Protein AF-A0A7V9B0J9-F1 (afdb_monomer)

Solvent-accessible surface area (backbone atoms only — not comparable to full-atom values): 6012 Å² total; per-residue (Å²): 98,37,69,58,23,21,50,52,25,42,49,61,57,68,76,49,90,74,93,65,64,65,69,63,65,32,48,54,47,44,52,50,37,56,59,60,50,57,66,45,78,70,49,92,44,74,71,46,52,50,52,37,41,22,52,51,23,23,33,48,39,51,37,53,55,38,52,55,51,48,39,69,73,72,38,57,83,93,48,34,70,58,48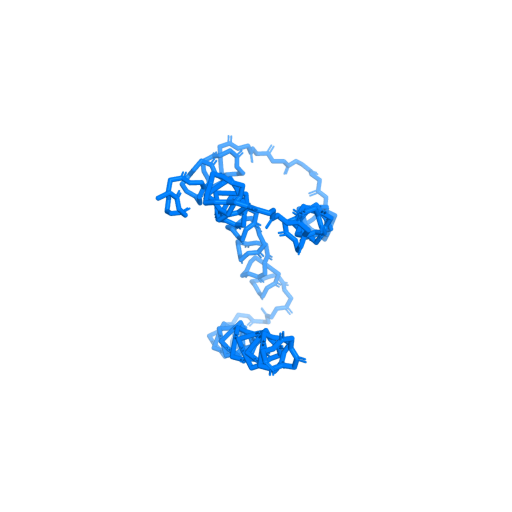,52,53,51,51,53,51,51,51,54,51,52,50,53,50,50,52,50,54,51,48,54,56,55,61,71,77,103

Radius of gyration: 16.03 Å; Cα contacts (8 Å, |Δi|>4): 76; chains: 1; bounding box: 34×32×43 Å

Structure (mmCIF, N/CA/C/O backbone):
data_AF-A0A7V9B0J9-F1
#
_entry.id   AF-A0A7V9B0J9-F1
#
loop_
_atom_site.group_PDB
_atom_site.id
_atom_site.type_symbol
_atom_site.label_atom_id
_atom_site.label_alt_id
_atom_site.label_comp_id
_atom_site.label_asym_id
_atom_site.label_entity_id
_atom_site.label_seq_id
_atom_site.pdbx_PDB_ins_code
_atom_site.Cartn_x
_atom_site.Cartn_y
_atom_site.Cartn_z
_atom_site.occupancy
_atom_site.B_iso_or_equiv
_atom_site.auth_seq_id
_atom_site.auth_comp_id
_atom_site.auth_asym_id
_atom_site.auth_atom_id
_atom_site.pdbx_PDB_model_num
ATOM 1 N N . MET A 1 1 ? 14.598 5.221 -2.387 1.00 59.75 1 MET A N 1
ATOM 2 C CA . MET A 1 1 ? 13.603 5.964 -3.198 1.00 59.75 1 MET A CA 1
ATOM 3 C C . MET A 1 1 ? 12.178 5.625 -2.776 1.00 59.75 1 MET A C 1
ATOM 5 O O . MET A 1 1 ? 11.499 6.531 -2.317 1.00 59.75 1 MET A O 1
ATOM 9 N N . PHE A 1 2 ? 11.769 4.349 -2.801 1.00 60.16 2 PHE A N 1
ATOM 10 C CA . PHE A 1 2 ? 10.452 3.882 -2.323 1.00 60.16 2 P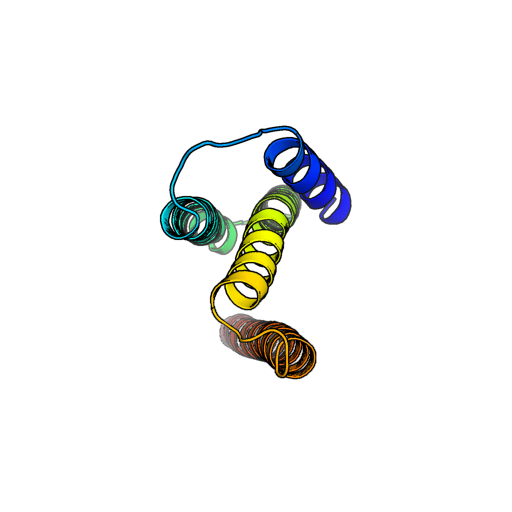HE A CA 1
ATOM 11 C C . PHE A 1 2 ? 10.036 4.458 -0.956 1.00 60.16 2 PHE A C 1
ATOM 13 O O . PHE A 1 2 ? 9.022 5.139 -0.849 1.00 60.16 2 PHE A O 1
ATOM 20 N N . ALA A 1 3 ? 10.880 4.276 0.069 1.00 66.25 3 ALA A N 1
ATOM 21 C CA . ALA A 1 3 ? 10.611 4.765 1.424 1.00 66.25 3 ALA A CA 1
ATOM 22 C C . ALA A 1 3 ? 10.460 6.298 1.510 1.00 66.25 3 ALA A C 1
ATOM 24 O O . ALA A 1 3 ? 9.684 6.796 2.318 1.00 66.25 3 ALA A O 1
ATOM 25 N N . GLY A 1 4 ? 11.163 7.051 0.656 1.00 66.38 4 GLY A N 1
ATOM 26 C CA . GLY A 1 4 ? 11.037 8.510 0.592 1.00 66.38 4 GLY A CA 1
ATOM 27 C C . GLY A 1 4 ? 9.700 8.950 -0.006 1.00 66.38 4 GLY A C 1
ATOM 28 O O . GLY A 1 4 ? 9.054 9.841 0.535 1.00 66.38 4 GLY A O 1
ATOM 29 N N . GLY A 1 5 ? 9.248 8.280 -1.072 1.00 61.78 5 GLY A N 1
ATOM 30 C CA . GLY A 1 5 ? 7.917 8.496 -1.647 1.00 61.78 5 GLY A CA 1
ATOM 31 C C . GLY A 1 5 ? 6.803 8.161 -0.654 1.00 61.78 5 GLY A C 1
ATOM 32 O O . GLY A 1 5 ? 5.905 8.975 -0.447 1.00 61.78 5 GLY A O 1
ATOM 33 N N . ALA A 1 6 ? 6.916 7.017 0.029 1.00 61.22 6 ALA A N 1
ATOM 34 C CA . ALA A 1 6 ? 5.980 6.590 1.070 1.00 61.22 6 ALA A CA 1
ATOM 35 C C . ALA A 1 6 ? 5.892 7.593 2.229 1.00 61.22 6 ALA A C 1
ATOM 37 O O . ALA A 1 6 ? 4.799 7.963 2.649 1.00 61.22 6 ALA A O 1
ATOM 38 N N . LEU A 1 7 ? 7.033 8.114 2.694 1.00 67.38 7 LEU A N 1
ATOM 39 C CA . LEU A 1 7 ? 7.072 9.133 3.743 1.00 67.38 7 LEU A CA 1
ATOM 40 C C . LEU A 1 7 ? 6.341 10.417 3.320 1.00 67.38 7 LEU A C 1
ATOM 42 O O . LEU A 1 7 ? 5.549 10.958 4.090 1.00 67.38 7 LEU A O 1
ATOM 46 N N . ILE A 1 8 ? 6.574 10.891 2.092 1.00 68.62 8 ILE A N 1
ATOM 47 C CA . ILE A 1 8 ? 5.905 12.083 1.549 1.00 68.62 8 ILE A CA 1
ATOM 48 C C . ILE A 1 8 ? 4.396 11.837 1.418 1.00 68.62 8 ILE A C 1
ATOM 50 O O . ILE A 1 8 ? 3.606 12.710 1.774 1.00 68.62 8 ILE A O 1
ATOM 54 N N . GLY A 1 9 ? 3.986 10.649 0.966 1.00 61.66 9 GLY A N 1
ATOM 55 C CA . GLY A 1 9 ? 2.579 10.251 0.871 1.00 61.66 9 GLY A CA 1
ATOM 56 C C . GLY A 1 9 ? 1.892 10.196 2.231 1.00 61.66 9 GLY A C 1
ATOM 57 O O . GLY A 1 9 ? 0.817 10.772 2.407 1.00 61.66 9 GLY A O 1
ATOM 58 N N . ALA A 1 10 ? 2.547 9.588 3.219 1.00 59.94 10 ALA A N 1
ATOM 59 C CA . ALA A 1 10 ? 2.065 9.516 4.592 1.00 59.94 10 ALA A CA 1
ATOM 60 C C . ALA A 1 10 ? 1.941 10.909 5.233 1.00 59.94 10 ALA A C 1
ATOM 62 O O . ALA A 1 10 ? 0.922 11.206 5.855 1.00 59.94 10 ALA A O 1
ATOM 63 N N . LEU A 1 11 ? 2.923 11.795 5.033 1.00 61.94 11 LEU A N 1
ATOM 64 C CA . LEU A 1 11 ? 2.883 13.179 5.518 1.00 61.94 11 LEU A CA 1
ATOM 65 C C . LEU A 1 11 ? 1.795 14.002 4.824 1.00 61.94 11 LEU A C 1
ATOM 67 O O . LEU A 1 11 ? 1.044 14.710 5.492 1.00 61.94 11 LEU A O 1
ATOM 71 N N . ALA A 1 12 ? 1.669 13.910 3.501 1.00 65.12 12 ALA A N 1
ATOM 72 C CA . ALA A 1 12 ? 0.664 14.653 2.744 1.00 65.12 12 ALA A CA 1
ATOM 73 C C . ALA A 1 12 ? -0.766 14.204 3.089 1.00 65.12 12 ALA A C 1
ATOM 75 O O . ALA A 1 12 ? -1.662 15.035 3.251 1.00 65.12 12 ALA A O 1
ATOM 76 N N . TYR A 1 13 ? -0.983 12.895 3.244 1.00 61.16 13 TYR A N 1
ATOM 77 C CA . TYR A 1 13 ? -2.287 12.345 3.608 1.00 61.16 13 TYR A CA 1
ATOM 78 C C . TYR A 1 13 ? -2.614 12.548 5.097 1.00 61.16 13 TYR A C 1
ATOM 80 O O . TYR A 1 13 ? -3.748 12.902 5.429 1.00 61.16 13 TYR A O 1
ATOM 88 N N . GLY A 1 14 ? -1.625 12.379 5.981 1.00 53.66 14 GLY A N 1
ATOM 89 C CA . GLY A 1 14 ? -1.763 12.493 7.435 1.00 53.66 14 GLY A CA 1
ATOM 90 C C . GLY A 1 14 ? -1.852 13.929 7.958 1.00 53.66 14 GLY A C 1
ATOM 91 O O . GLY A 1 14 ? -2.575 14.183 8.916 1.00 53.66 14 GLY A O 1
ATOM 92 N N . SER A 1 15 ? -1.195 14.897 7.308 1.00 58.75 15 SER A N 1
ATOM 93 C CA . SER A 1 15 ? -1.259 16.323 7.693 1.00 58.75 15 SER A CA 1
ATOM 94 C C . SER A 1 15 ? -2.583 17.000 7.333 1.00 58.75 15 SER A C 1
ATOM 96 O O . SER A 1 15 ? -2.862 18.119 7.768 1.00 58.75 15 SER A O 1
ATOM 98 N N . ARG A 1 16 ? -3.422 16.341 6.532 1.00 58.00 16 ARG A N 1
ATOM 99 C CA . ARG A 1 16 ? -4.676 16.901 6.043 1.00 58.00 16 ARG A CA 1
ATOM 100 C C . ARG A 1 16 ? -5.847 16.290 6.816 1.00 58.00 16 ARG A C 1
ATOM 102 O O . ARG A 1 16 ? -6.106 15.091 6.758 1.00 58.00 16 ARG A O 1
ATOM 109 N N . THR A 1 17 ? -6.609 17.128 7.510 1.00 50.72 17 THR A N 1
ATOM 110 C CA . THR A 1 17 ? -7.870 16.760 8.170 1.00 50.72 17 THR A CA 1
ATOM 111 C C . THR A 1 17 ? -9.021 16.900 7.172 1.00 50.72 17 THR A C 1
ATOM 113 O O . THR A 1 17 ? -9.509 17.996 6.907 1.00 50.72 17 THR A O 1
ATOM 116 N N . TRP A 1 18 ? -9.451 15.802 6.541 1.00 54.31 18 TRP A N 1
ATOM 117 C CA . TRP A 1 18 ? -10.543 15.874 5.560 1.00 54.31 18 TRP A CA 1
ATOM 118 C C . TRP A 1 18 ? -11.906 15.598 6.201 1.00 54.31 18 TRP A C 1
ATOM 120 O O . TRP A 1 18 ? -12.065 14.636 6.946 1.00 54.31 18 TRP A O 1
ATOM 130 N N . ARG A 1 19 ? -12.905 16.405 5.822 1.00 51.38 19 ARG A N 1
ATOM 131 C CA . ARG A 1 19 ? -14.329 16.282 6.200 1.00 51.38 19 ARG A CA 1
ATOM 132 C C . ARG A 1 19 ? -15.156 15.357 5.274 1.00 51.38 19 ARG A C 1
ATOM 134 O O . ARG A 1 19 ? -16.372 15.301 5.400 1.00 51.38 19 ARG A O 1
ATOM 141 N N . SER A 1 20 ? -14.522 14.675 4.314 1.00 55.75 20 SER A N 1
ATOM 142 C CA . SER A 1 20 ? -15.185 13.844 3.285 1.00 55.75 20 SER A CA 1
ATOM 143 C C . SER A 1 20 ? -15.432 12.399 3.762 1.00 55.75 20 SER A C 1
ATOM 145 O O . SER A 1 20 ? -14.589 11.883 4.500 1.00 55.75 20 SER A O 1
ATOM 147 N N . PRO A 1 21 ? -16.505 11.712 3.298 1.00 57.78 21 PRO A N 1
ATOM 148 C CA . PRO A 1 21 ? -16.771 10.309 3.625 1.00 57.78 21 PRO A CA 1
ATOM 149 C C . PRO A 1 21 ? -15.566 9.401 3.343 1.00 57.78 21 PRO A C 1
ATOM 151 O O . PRO A 1 21 ? -14.960 9.477 2.269 1.00 57.78 21 PRO A O 1
ATOM 154 N N . VAL A 1 22 ? -15.252 8.527 4.303 1.00 57.47 22 VAL A N 1
ATOM 155 C CA . VAL A 1 22 ? -14.060 7.656 4.345 1.00 57.47 22 VAL A CA 1
ATOM 156 C C . VAL A 1 22 ? -13.921 6.816 3.074 1.00 57.47 22 VAL A C 1
ATOM 158 O O . VAL A 1 22 ? -12.852 6.796 2.479 1.00 57.47 22 VAL A O 1
ATOM 161 N N . VAL A 1 23 ? -15.022 6.258 2.564 1.00 53.88 23 VAL A N 1
ATOM 162 C CA . VAL A 1 23 ? -15.050 5.433 1.339 1.00 53.88 23 VAL A CA 1
ATOM 163 C C . VAL A 1 23 ? -14.535 6.185 0.101 1.00 53.88 23 VAL A C 1
ATOM 165 O O . VAL A 1 23 ? -13.756 5.644 -0.682 1.00 53.88 23 VAL A O 1
ATOM 168 N N . ARG A 1 24 ? -14.901 7.464 -0.070 1.00 57.31 24 ARG A N 1
ATOM 169 C CA . ARG A 1 24 ? -14.409 8.299 -1.187 1.00 57.31 24 ARG A CA 1
ATOM 170 C C . ARG A 1 24 ? -12.928 8.644 -1.035 1.00 57.31 24 ARG A C 1
ATOM 172 O O . ARG A 1 24 ? -12.221 8.789 -2.028 1.00 57.31 24 ARG A O 1
ATOM 179 N N . ARG A 1 25 ? -12.473 8.760 0.212 1.00 59.62 25 ARG A N 1
ATOM 180 C CA . ARG A 1 25 ? -11.083 9.028 0.585 1.00 59.62 25 ARG A CA 1
ATOM 181 C C . ARG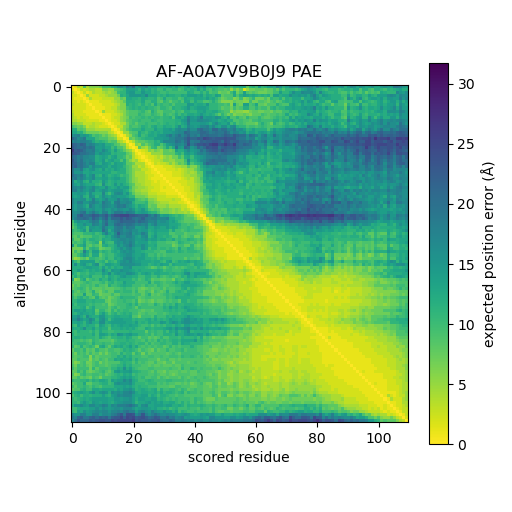 A 1 25 ? -10.177 7.816 0.344 1.00 59.62 25 ARG A C 1
ATOM 183 O O . ARG A 1 25 ? -9.004 8.016 0.073 1.00 59.62 25 ARG A O 1
ATOM 190 N N . THR A 1 26 ? -10.733 6.604 0.377 1.00 54.78 26 THR A N 1
ATOM 191 C CA . THR A 1 26 ? -10.049 5.340 0.065 1.00 54.78 26 THR A CA 1
ATOM 192 C C . THR A 1 26 ? -9.966 5.078 -1.441 1.00 54.78 26 THR A C 1
ATOM 194 O O . THR A 1 26 ? -8.906 4.738 -1.955 1.00 54.78 26 THR A O 1
ATOM 197 N N . ILE A 1 27 ? -11.064 5.280 -2.178 1.00 60.31 27 ILE A N 1
ATOM 198 C CA . ILE A 1 27 ? -11.139 4.917 -3.606 1.00 60.31 27 ILE A CA 1
ATOM 199 C C . ILE A 1 27 ? -10.273 5.827 -4.485 1.00 60.31 27 ILE A C 1
ATOM 201 O O . ILE A 1 27 ? -9.593 5.338 -5.379 1.00 60.31 27 ILE A O 1
ATOM 205 N N . ILE A 1 28 ? -10.263 7.140 -4.243 1.00 64.44 28 ILE A N 1
ATOM 206 C CA . ILE A 1 28 ? -9.530 8.100 -5.087 1.00 64.44 28 ILE A CA 1
ATOM 207 C C . ILE A 1 28 ? -8.012 7.827 -5.124 1.00 64.44 28 ILE A C 1
ATOM 209 O O . ILE A 1 28 ? -7.480 7.732 -6.228 1.00 64.44 28 ILE A O 1
ATOM 213 N N . PRO A 1 29 ? -7.295 7.676 -3.991 1.00 59.41 29 PRO A N 1
ATOM 214 C CA . PRO A 1 29 ? -5.869 7.356 -4.012 1.00 59.41 29 PRO A CA 1
ATOM 215 C C . PRO A 1 29 ? -5.578 5.949 -4.547 1.00 59.41 29 PRO A C 1
ATOM 217 O 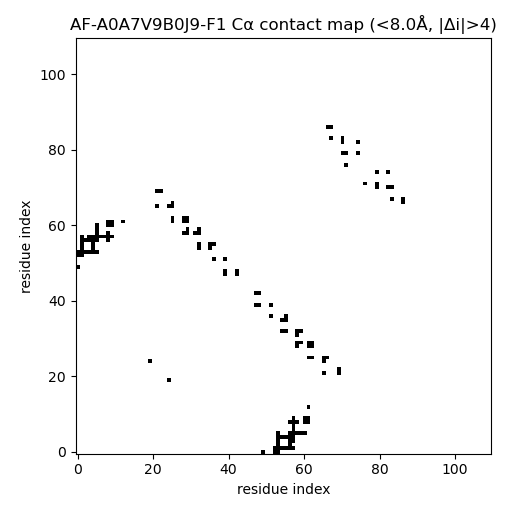O . PRO A 1 29 ? -4.574 5.780 -5.227 1.00 59.41 29 PRO A O 1
ATOM 220 N N . ILE A 1 30 ? -6.459 4.964 -4.328 1.00 61.72 30 ILE A N 1
ATOM 221 C CA . ILE A 1 30 ? -6.317 3.614 -4.906 1.00 61.72 30 ILE A CA 1
ATOM 222 C C . ILE A 1 30 ? -6.445 3.645 -6.436 1.00 61.72 30 ILE A C 1
ATOM 224 O O . ILE A 1 30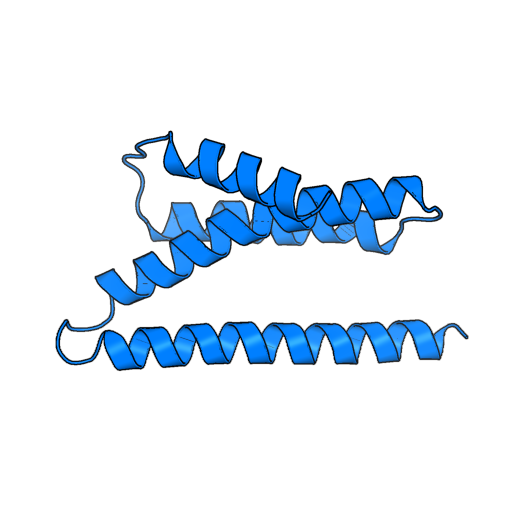 ? -5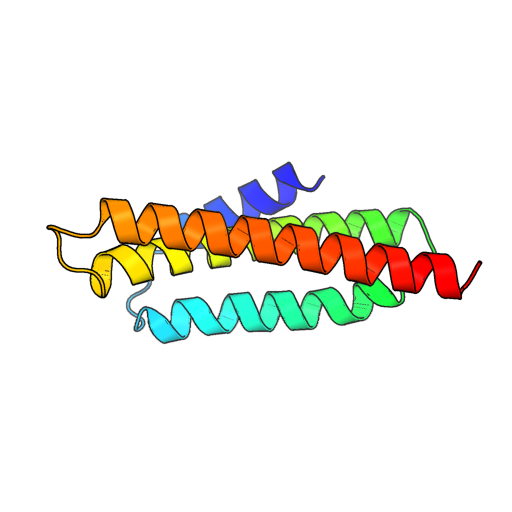.654 3.016 -7.135 1.00 61.72 30 ILE A O 1
ATOM 228 N N . VAL A 1 31 ? -7.409 4.397 -6.972 1.00 65.31 31 VAL A N 1
ATOM 229 C CA . VAL A 1 31 ? -7.587 4.572 -8.423 1.00 65.31 31 VAL A CA 1
ATOM 230 C C . VAL A 1 31 ? -6.423 5.364 -9.018 1.00 65.31 31 VAL A C 1
ATOM 232 O O . VAL A 1 31 ? -5.921 5.008 -10.080 1.00 65.31 31 VAL A O 1
ATOM 235 N N . TRP A 1 32 ? -5.941 6.395 -8.318 1.00 65.25 32 TRP A N 1
ATOM 236 C CA . TRP A 1 32 ? -4.733 7.122 -8.713 1.00 65.25 32 TRP A CA 1
ATOM 237 C C . TRP A 1 32 ? -3.488 6.235 -8.718 1.00 65.25 32 TRP A C 1
ATOM 239 O O . TRP A 1 32 ? -2.696 6.335 -9.648 1.00 65.25 32 TRP A O 1
ATOM 249 N N . LEU A 1 33 ? -3.329 5.351 -7.728 1.00 62.59 33 LEU A N 1
ATOM 250 C CA . LEU A 1 33 ? -2.251 4.362 -7.679 1.00 62.59 33 LEU A CA 1
ATOM 251 C C . LEU A 1 33 ? -2.317 3.429 -8.891 1.00 62.59 33 LEU A C 1
ATOM 253 O O . LEU A 1 33 ? -1.321 3.254 -9.585 1.00 62.59 33 LEU A O 1
ATOM 257 N N . TRP A 1 34 ? -3.499 2.884 -9.180 1.00 64.69 34 TRP A N 1
ATOM 258 C CA . TRP A 1 34 ? -3.725 2.022 -10.340 1.00 64.69 34 TRP A CA 1
ATOM 259 C C . TRP A 1 34 ? -3.370 2.714 -11.656 1.00 64.69 34 TRP A C 1
ATOM 261 O O . TRP A 1 34 ? -2.628 2.165 -12.465 1.00 64.69 34 TRP A O 1
ATOM 271 N N . LEU A 1 35 ? -3.845 3.946 -11.850 1.00 65.06 35 LEU A N 1
ATOM 272 C CA . LEU A 1 35 ? -3.547 4.733 -13.045 1.00 65.06 35 LEU A CA 1
ATOM 273 C C . LEU A 1 35 ? -2.063 5.087 -13.146 1.00 65.06 35 LEU A C 1
ATOM 275 O O . LEU A 1 35 ? -1.504 5.065 -14.237 1.00 65.06 35 LEU A O 1
ATOM 279 N N . ALA A 1 36 ? -1.410 5.373 -12.023 1.00 62.44 36 ALA A N 1
ATOM 280 C CA . ALA A 1 36 ? 0.011 5.680 -11.985 1.00 62.44 36 ALA A CA 1
ATOM 281 C C . ALA A 1 36 ? 0.911 4.465 -12.265 1.00 62.44 36 ALA A C 1
ATOM 283 O O . ALA A 1 36 ? 2.061 4.651 -12.656 1.00 62.44 36 ALA A O 1
ATOM 284 N N . MET A 1 37 ? 0.404 3.238 -12.106 1.00 61.59 37 MET A N 1
ATOM 285 C CA . MET A 1 37 ? 1.125 2.008 -12.454 1.00 61.59 37 MET A CA 1
ATOM 286 C C . MET A 1 37 ? 1.086 1.676 -13.951 1.00 61.59 37 MET A C 1
ATOM 288 O O . MET A 1 37 ? 1.962 0.962 -14.432 1.00 61.59 37 MET A O 1
ATOM 292 N N . ILE A 1 38 ? 0.144 2.234 -14.719 1.00 64.06 38 ILE A N 1
ATOM 293 C CA . ILE A 1 38 ? 0.032 1.967 -16.164 1.00 64.06 38 ILE A CA 1
ATOM 294 C C . ILE A 1 38 ? 1.252 2.493 -16.948 1.00 64.06 38 ILE A C 1
ATOM 296 O O . ILE A 1 38 ? 1.843 1.711 -17.686 1.00 64.06 38 ILE A O 1
ATOM 300 N N . PRO A 1 39 ? 1.711 3.754 -16.788 1.00 59.38 39 PRO A N 1
ATOM 301 C CA . PRO A 1 39 ? 2.889 4.257 -17.504 1.00 59.38 39 PRO A CA 1
ATOM 302 C C . PRO A 1 39 ? 4.193 3.567 -17.087 1.00 59.38 39 PRO A C 1
ATOM 304 O O . PRO A 1 39 ? 5.151 3.536 -17.856 1.00 59.38 39 PRO A O 1
ATOM 307 N N . VAL A 1 40 ? 4.237 3.025 -15.867 1.00 57.62 40 VAL A N 1
ATOM 308 C CA . VAL A 1 40 ? 5.400 2.324 -15.311 1.00 57.62 40 VAL A CA 1
ATOM 309 C C . VAL A 1 40 ? 5.679 1.020 -16.047 1.00 57.62 40 VAL A C 1
ATOM 311 O O . VAL A 1 40 ? 6.842 0.695 -16.262 1.00 57.62 40 VAL A O 1
ATOM 314 N N . ALA A 1 41 ? 4.639 0.304 -16.477 1.00 61.38 41 ALA A N 1
ATOM 315 C CA . ALA A 1 41 ? 4.794 -0.934 -17.238 1.00 61.38 41 ALA A CA 1
ATOM 316 C C . ALA A 1 41 ? 5.508 -0.723 -18.588 1.00 61.38 41 ALA A C 1
ATOM 318 O O . ALA A 1 41 ? 6.117 -1.647 -19.110 1.00 61.38 41 ALA A O 1
ATOM 319 N N . PHE A 1 42 ? 5.490 0.501 -19.127 1.00 62.78 42 PHE A N 1
ATOM 320 C CA . PHE A 1 42 ? 6.088 0.843 -20.422 1.00 62.78 42 PHE A CA 1
ATOM 321 C C . PHE A 1 42 ? 7.453 1.542 -20.301 1.00 62.78 42 PHE A C 1
ATOM 323 O O . PHE A 1 42 ? 7.910 2.184 -21.243 1.00 62.78 42 PHE A O 1
ATOM 330 N N . SER A 1 43 ? 8.099 1.464 -19.133 1.00 57.75 43 SER A N 1
ATOM 331 C CA . SER A 1 43 ? 9.346 2.165 -18.814 1.00 57.75 43 SER A CA 1
ATOM 332 C C . SER A 1 43 ? 10.587 1.531 -19.468 1.00 57.75 43 SER A C 1
ATOM 334 O O . SER A 1 43 ? 11.006 0.461 -19.028 1.00 57.75 43 SER A O 1
ATOM 336 N N . PRO A 1 44 ? 11.278 2.205 -20.412 1.00 59.34 44 PRO A N 1
ATOM 337 C CA . PRO A 1 44 ? 12.409 1.618 -21.130 1.00 59.34 44 PRO A CA 1
ATOM 338 C C . PRO A 1 44 ? 13.786 1.890 -20.482 1.00 59.34 44 PRO A C 1
ATOM 340 O O . PRO A 1 44 ? 14.809 1.725 -21.141 1.00 59.34 44 PRO A O 1
ATOM 343 N N . GLY A 1 45 ? 13.875 2.331 -19.214 1.00 65.44 45 GLY A N 1
ATOM 344 C CA . GLY A 1 45 ? 15.182 2.629 -18.603 1.00 65.44 45 GLY A CA 1
ATOM 345 C C . GLY A 1 45 ? 15.211 2.833 -17.083 1.00 65.44 45 GLY A C 1
ATOM 346 O O . GLY A 1 45 ? 14.203 3.154 -16.460 1.00 65.44 45 GLY A O 1
ATOM 347 N N . LEU A 1 46 ? 16.412 2.708 -16.495 1.00 68.38 46 LEU A N 1
ATOM 348 C CA . LEU A 1 46 ? 16.686 2.739 -15.043 1.00 68.38 46 LEU A CA 1
ATOM 349 C C . LEU A 1 46 ? 16.085 3.958 -14.317 1.00 68.38 46 LEU A C 1
ATOM 351 O O . LEU A 1 46 ? 15.559 3.841 -1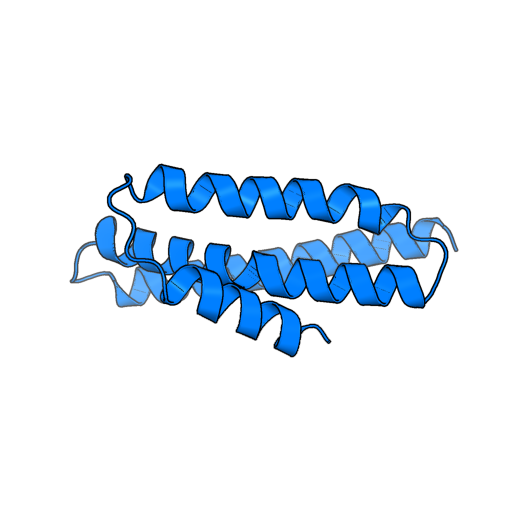3.210 1.00 68.38 46 LEU A O 1
ATOM 355 N N . TRP A 1 47 ? 16.136 5.131 -14.952 1.00 68.81 47 TRP A N 1
ATOM 356 C CA . TRP A 1 47 ? 15.559 6.371 -14.421 1.00 68.81 47 TRP A CA 1
ATOM 357 C C . TRP A 1 47 ? 14.033 6.326 -14.320 1.00 68.81 47 TRP A C 1
ATOM 359 O O . TRP A 1 47 ? 13.449 6.882 -13.391 1.00 68.81 47 TRP A O 1
ATOM 369 N N . TRP A 1 48 ? 13.383 5.645 -15.256 1.00 64.12 48 TRP A N 1
ATOM 370 C CA . TRP A 1 48 ? 11.931 5.567 -15.339 1.00 64.12 48 TRP A CA 1
ATOM 371 C C . TRP A 1 48 ? 11.387 4.517 -14.354 1.00 64.12 48 TRP A C 1
ATOM 373 O O . TRP A 1 48 ? 10.409 4.784 -13.652 1.00 64.12 48 TRP A O 1
ATOM 383 N N . SER A 1 49 ? 12.142 3.437 -14.115 1.00 64.56 49 SER A N 1
ATOM 384 C CA . SER A 1 49 ? 11.927 2.507 -12.994 1.00 64.56 49 SER A CA 1
ATOM 385 C C . SER A 1 49 ? 12.105 3.168 -11.616 1.00 64.56 49 SER A C 1
ATOM 387 O O . SER A 1 49 ? 11.377 2.864 -10.672 1.00 64.56 49 SER A O 1
ATOM 389 N N . ALA A 1 50 ? 13.044 4.108 -11.467 1.00 65.31 50 ALA A N 1
ATOM 390 C CA . ALA A 1 50 ? 13.238 4.836 -10.210 1.00 65.31 50 ALA A CA 1
ATOM 391 C C . ALA A 1 50 ? 12.041 5.742 -9.864 1.00 65.31 50 ALA A C 1
ATOM 393 O O . ALA A 1 50 ? 11.582 5.764 -8.717 1.00 65.31 50 ALA A O 1
ATOM 394 N N . ILE A 1 51 ? 11.508 6.458 -10.859 1.00 64.25 51 ILE A N 1
ATOM 395 C CA . ILE A 1 51 ? 10.310 7.298 -10.716 1.00 64.25 51 ILE A CA 1
ATOM 396 C C . ILE A 1 51 ? 9.081 6.430 -10.436 1.00 64.25 51 ILE A C 1
ATOM 398 O O . ILE A 1 51 ? 8.300 6.741 -9.539 1.00 64.25 51 ILE A O 1
ATOM 402 N N . ALA A 1 52 ? 8.952 5.302 -11.130 1.00 66.12 52 ALA A N 1
ATOM 403 C CA . ALA A 1 52 ? 7.904 4.322 -10.893 1.00 66.12 52 ALA A CA 1
ATOM 404 C C . ALA A 1 52 ? 7.838 3.843 -9.436 1.00 66.12 52 ALA A C 1
ATOM 406 O O . ALA A 1 52 ? 6.785 3.894 -8.802 1.00 66.12 52 ALA A O 1
ATOM 407 N N . ILE A 1 53 ? 8.980 3.422 -8.888 1.00 68.00 53 ILE A N 1
ATOM 408 C CA . ILE A 1 53 ? 9.106 2.947 -7.504 1.00 68.00 53 ILE A CA 1
ATOM 409 C C . ILE A 1 53 ? 8.787 4.070 -6.506 1.00 68.00 53 ILE A C 1
ATOM 411 O O . ILE A 1 53 ? 8.206 3.821 -5.448 1.00 68.00 53 ILE A O 1
ATOM 415 N N . LEU A 1 54 ? 9.149 5.315 -6.824 1.00 65.50 54 LEU A N 1
ATOM 416 C CA . LEU A 1 54 ? 8.821 6.475 -5.996 1.00 65.50 54 LEU A CA 1
ATOM 417 C C . LEU A 1 54 ? 7.303 6.720 -5.943 1.00 65.50 54 LEU A C 1
ATOM 419 O O . LEU A 1 54 ? 6.754 6.933 -4.862 1.00 65.50 54 LEU A O 1
ATOM 423 N N . ILE A 1 55 ? 6.628 6.654 -7.094 1.00 63.75 55 ILE A N 1
ATOM 424 C CA . ILE A 1 55 ? 5.178 6.853 -7.202 1.00 63.75 55 ILE A CA 1
ATOM 425 C C . ILE A 1 55 ? 4.412 5.692 -6.554 1.00 63.75 55 ILE A C 1
ATOM 427 O O . ILE A 1 55 ? 3.448 5.931 -5.826 1.00 63.75 55 ILE A O 1
ATOM 431 N N . ALA A 1 56 ? 4.879 4.452 -6.737 1.00 66.38 56 ALA A N 1
ATOM 432 C CA . ALA A 1 56 ? 4.343 3.279 -6.048 1.00 66.38 56 ALA A CA 1
ATOM 433 C C . ALA A 1 56 ? 4.382 3.463 -4.524 1.00 66.38 56 ALA A C 1
ATOM 435 O O . ALA A 1 56 ? 3.369 3.288 -3.850 1.00 66.38 56 ALA A O 1
ATOM 436 N N . GLY A 1 57 ? 5.536 3.884 -3.990 1.00 63.31 57 GLY A N 1
ATOM 437 C CA . GLY A 1 57 ? 5.700 4.148 -2.561 1.00 63.31 57 GLY A CA 1
ATOM 438 C C . GLY A 1 57 ? 4.755 5.237 -2.055 1.00 63.31 57 GLY A C 1
ATOM 439 O O . GLY A 1 57 ? 4.093 5.046 -1.040 1.00 63.31 57 GLY A O 1
ATOM 440 N N . PHE A 1 58 ? 4.634 6.350 -2.787 1.00 64.19 58 PHE A N 1
ATOM 441 C CA . PHE A 1 58 ? 3.736 7.453 -2.427 1.00 64.19 58 PHE A CA 1
ATOM 442 C C . PHE A 1 58 ? 2.272 7.023 -2.318 1.00 64.19 58 PHE A C 1
ATOM 444 O O . PHE A 1 58 ? 1.563 7.460 -1.411 1.00 64.19 58 PHE A O 1
ATOM 451 N N . ALA A 1 59 ? 1.811 6.182 -3.239 1.00 64.25 59 ALA A N 1
ATOM 452 C CA . ALA A 1 59 ? 0.401 5.856 -3.340 1.00 64.25 59 ALA A CA 1
ATOM 453 C C . ALA A 1 59 ? -0.003 4.601 -2.523 1.00 64.25 59 ALA A C 1
ATOM 455 O O . ALA A 1 59 ? -1.173 4.483 -2.153 1.00 64.25 59 ALA A O 1
ATOM 456 N N . ILE A 1 60 ? 0.943 3.727 -2.141 1.00 69.06 60 ILE A N 1
ATOM 457 C CA . ILE A 1 60 ? 0.694 2.586 -1.233 1.00 69.06 60 ILE A CA 1
ATOM 458 C C . ILE A 1 60 ? 0.243 3.064 0.152 1.00 69.06 60 ILE A C 1
ATOM 460 O O . ILE A 1 60 ? -0.766 2.589 0.674 1.00 69.06 60 ILE A O 1
ATOM 464 N N . SER A 1 61 ? 0.940 4.050 0.725 1.00 68.94 61 SER A N 1
ATOM 465 C CA . SER A 1 61 ? 0.680 4.521 2.091 1.00 68.94 61 SER A CA 1
ATOM 466 C C . SER A 1 61 ? -0.764 4.991 2.343 1.00 68.94 61 SER A C 1
ATOM 468 O O . SER A 1 61 ? -1.364 4.537 3.318 1.00 68.94 61 SER A O 1
ATOM 470 N N . PRO A 1 62 ? -1.386 5.857 1.514 1.00 64.06 62 PRO A N 1
ATOM 471 C CA . PRO A 1 62 ? -2.782 6.240 1.726 1.00 64.06 62 PRO A CA 1
ATOM 472 C C . PRO A 1 62 ? -3.757 5.066 1.549 1.00 64.06 62 PRO A C 1
ATOM 474 O O . PRO A 1 62 ? -4.781 5.042 2.231 1.00 64.06 62 PRO A O 1
ATOM 477 N N . GLY A 1 63 ? -3.444 4.090 0.688 1.00 71.44 63 GLY A N 1
ATOM 478 C CA . GLY A 1 63 ? -4.245 2.875 0.516 1.00 71.44 63 GLY A CA 1
ATOM 479 C C . GLY A 1 63 ? -4.266 2.006 1.774 1.00 71.44 63 GLY A C 1
ATOM 480 O O . GLY A 1 63 ? -5.342 1.638 2.242 1.00 71.44 63 GLY A O 1
ATOM 481 N N . GLU A 1 64 ? -3.097 1.752 2.370 1.00 73.69 64 GLU A N 1
ATOM 482 C CA . GLU A 1 64 ? -2.976 0.993 3.621 1.00 73.69 64 GLU A CA 1
ATOM 483 C C . GLU A 1 64 ? -3.687 1.697 4.778 1.00 73.69 64 GLU A C 1
ATOM 485 O O . GLU A 1 64 ? -4.531 1.095 5.442 1.00 73.69 64 GLU A O 1
ATOM 490 N N . ILE A 1 65 ? -3.428 2.995 4.979 1.00 74.38 65 ILE A N 1
ATOM 491 C CA . ILE A 1 65 ? -4.076 3.789 6.038 1.00 74.38 65 ILE A CA 1
ATOM 492 C C . ILE A 1 65 ? -5.601 3.710 5.910 1.00 74.38 65 ILE A C 1
ATOM 494 O O . ILE A 1 65 ? -6.315 3.522 6.899 1.00 74.38 65 ILE A O 1
ATOM 498 N N . ALA A 1 66 ? -6.115 3.845 4.690 1.00 74.19 66 ALA A N 1
ATOM 499 C CA . ALA A 1 66 ? -7.541 3.809 4.431 1.00 74.19 66 ALA A CA 1
ATOM 500 C C . ALA A 1 66 ? -8.148 2.411 4.648 1.00 74.19 66 ALA A C 1
ATOM 502 O O . ALA A 1 66 ? -9.258 2.315 5.172 1.00 74.19 66 ALA A O 1
ATOM 503 N N . ALA A 1 67 ? -7.422 1.345 4.307 1.00 77.62 67 ALA A N 1
ATOM 504 C CA . ALA A 1 67 ? -7.821 -0.040 4.545 1.00 77.62 67 ALA A CA 1
ATOM 505 C C . ALA A 1 67 ? -7.931 -0.348 6.049 1.00 77.62 67 ALA A C 1
ATOM 507 O O . ALA A 1 67 ? -8.972 -0.823 6.506 1.00 77.62 67 ALA A O 1
ATOM 508 N N . PHE A 1 68 ? -6.912 0.017 6.835 1.00 83.00 68 PHE A N 1
ATOM 509 C CA . PHE A 1 68 ? -6.938 -0.117 8.295 1.00 83.00 68 PHE A CA 1
ATOM 510 C C . PHE A 1 68 ? -8.072 0.707 8.929 1.00 83.00 68 PHE A C 1
ATOM 512 O O . PHE A 1 68 ? -8.805 0.199 9.775 1.00 83.00 68 PHE A O 1
ATOM 519 N N . THR A 1 69 ? -8.294 1.940 8.461 1.00 81.81 69 THR A N 1
ATOM 520 C CA . THR A 1 69 ? -9.414 2.783 8.925 1.00 81.81 69 THR A CA 1
ATOM 521 C C . THR A 1 69 ? -10.777 2.141 8.627 1.00 81.81 69 THR A C 1
ATOM 523 O O . THR A 1 69 ? -11.705 2.243 9.428 1.00 81.81 69 THR A O 1
ATOM 526 N N . LEU A 1 70 ? -10.919 1.468 7.480 1.00 80.62 70 LEU A N 1
ATOM 527 C CA . LEU A 1 70 ? -12.153 0.773 7.107 1.00 80.62 70 LEU A CA 1
ATOM 528 C C . LEU A 1 70 ? -12.461 -0.368 8.085 1.00 80.62 70 LEU A C 1
ATOM 530 O O . LEU A 1 70 ? -13.606 -0.521 8.505 1.00 80.62 70 LEU A O 1
ATOM 534 N N . VAL A 1 71 ? -11.435 -1.129 8.482 1.00 85.81 71 VAL A N 1
ATOM 535 C CA . VAL A 1 71 ? -11.555 -2.197 9.485 1.00 85.81 71 VAL A CA 1
ATOM 536 C C . VAL A 1 71 ? -12.010 -1.627 10.824 1.00 85.81 71 VAL A C 1
ATOM 538 O O . VAL A 1 71 ? -12.933 -2.164 11.425 1.00 85.81 71 VAL A O 1
ATOM 541 N N . GLU A 1 72 ? -11.438 -0.507 11.273 1.00 84.31 72 GLU A N 1
ATOM 542 C CA . GLU A 1 72 ? -11.854 0.123 12.533 1.00 84.31 72 GLU A CA 1
ATOM 543 C C . GLU A 1 72 ? -13.324 0.553 12.553 1.00 84.31 72 GLU A C 1
ATOM 545 O O . GLU A 1 72 ? -13.948 0.510 13.618 1.00 84.31 72 GLU A O 1
ATOM 550 N N . GLN A 1 73 ? -13.861 0.976 11.403 1.00 83.56 73 GLN A N 1
ATOM 551 C CA . GLN A 1 73 ? -15.235 1.471 11.280 1.00 83.56 73 GLN A CA 1
ATOM 552 C C . GLN A 1 73 ? -16.265 0.369 11.032 1.00 83.56 73 GLN A C 1
ATOM 554 O O . GLN A 1 73 ? -17.392 0.483 11.511 1.00 83.56 73 GLN A O 1
ATOM 559 N N . LEU A 1 74 ? -15.910 -0.665 10.268 1.00 84.44 74 LEU A N 1
ATOM 560 C CA . LEU A 1 74 ? -16.846 -1.713 9.852 1.00 84.44 74 LEU A CA 1
ATOM 561 C C . LEU A 1 74 ? -16.813 -2.941 10.763 1.00 84.44 74 LEU A C 1
ATOM 563 O O . LEU A 1 74 ? -17.816 -3.647 10.858 1.00 84.44 74 LEU A O 1
ATOM 567 N N . VAL A 1 75 ? -15.683 -3.214 11.422 1.00 88.06 75 VAL A N 1
ATOM 568 C CA . VAL A 1 75 ? -15.530 -4.395 12.274 1.00 88.06 75 VAL A CA 1
ATOM 569 C C . VAL A 1 75 ? -15.864 -4.038 13.728 1.00 88.06 75 VAL A C 1
ATO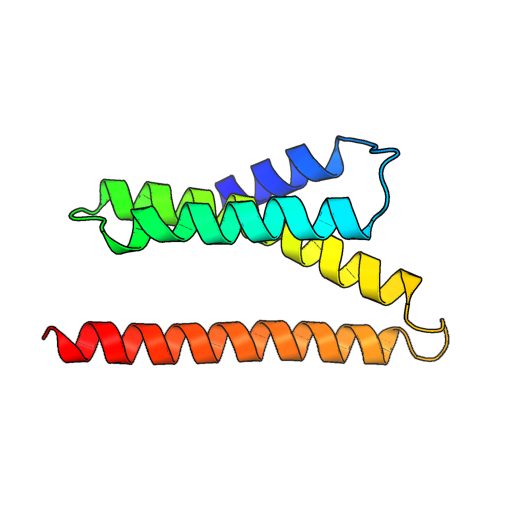M 571 O O . VAL A 1 75 ? -15.297 -3.084 14.275 1.00 88.06 75 VAL A O 1
ATOM 574 N N . PRO A 1 76 ? -16.753 -4.805 14.393 1.00 88.25 76 PRO A N 1
ATOM 575 C CA . PRO A 1 76 ? -17.044 -4.635 15.812 1.00 88.25 76 PRO A CA 1
ATOM 576 C C . PRO A 1 76 ? -15.772 -4.661 16.664 1.00 88.25 76 PRO A C 1
ATOM 578 O O . PRO A 1 76 ? -14.828 -5.396 16.370 1.00 88.25 76 PRO A O 1
ATOM 581 N N . SER A 1 77 ? -15.751 -3.903 17.762 1.00 86.25 77 SER A N 1
ATOM 582 C CA . SER A 1 77 ? -14.580 -3.799 18.648 1.00 86.25 77 SER A CA 1
ATOM 583 C C . SER A 1 77 ? -14.082 -5.153 19.165 1.00 86.25 77 SER A C 1
ATOM 585 O O . SER A 1 77 ? -12.880 -5.328 19.341 1.00 86.25 77 SER A O 1
ATOM 587 N N . THR A 1 78 ? -14.982 -6.121 19.346 1.00 90.69 78 THR A N 1
ATOM 588 C CA . THR A 1 78 ? -14.673 -7.491 19.782 1.00 90.69 78 THR A CA 1
ATOM 589 C C . THR A 1 78 ? -13.927 -8.327 18.741 1.00 90.69 78 THR A C 1
ATOM 591 O O . THR A 1 78 ? -13.234 -9.262 19.124 1.00 90.69 78 THR A O 1
ATOM 594 N N . ALA A 1 79 ? -14.033 -7.998 17.450 1.00 88.88 79 ALA A N 1
ATOM 595 C CA . ALA A 1 79 ? -13.429 -8.748 16.343 1.00 88.88 79 ALA A CA 1
ATOM 596 C C . ALA A 1 79 ? -12.364 -7.941 15.577 1.00 88.88 79 ALA A C 1
ATOM 598 O O . ALA A 1 79 ? -11.870 -8.368 14.535 1.00 88.88 79 ALA A O 1
ATOM 599 N N . ARG A 1 80 ? -11.989 -6.756 16.073 1.00 87.06 80 ARG A N 1
ATOM 600 C CA . ARG A 1 80 ? -11.099 -5.833 15.354 1.00 87.06 80 ARG A CA 1
ATOM 601 C C . ARG A 1 80 ? -9.692 -6.395 15.150 1.00 87.06 80 ARG A C 1
ATOM 603 O O . ARG A 1 80 ? -9.126 -6.223 14.076 1.00 87.06 80 ARG A O 1
ATOM 610 N N . THR A 1 81 ? -9.150 -7.092 16.149 1.00 89.62 81 THR A N 1
ATOM 611 C CA . THR A 1 81 ? -7.840 -7.754 16.044 1.00 89.62 81 THR A CA 1
ATOM 612 C C . THR A 1 81 ? -7.834 -8.772 14.910 1.00 89.62 81 THR A C 1
ATOM 614 O O . THR A 1 81 ? -6.914 -8.783 14.100 1.00 89.62 81 THR A O 1
ATOM 617 N N . GLU A 1 82 ? -8.899 -9.566 14.806 1.00 90.44 82 GLU A N 1
ATOM 618 C CA . GLU A 1 82 ? -9.059 -10.543 13.734 1.00 90.44 82 GLU A CA 1
ATOM 619 C C . GLU A 1 82 ? -9.203 -9.848 12.372 1.00 90.44 82 GLU A C 1
ATOM 621 O O . GLU A 1 82 ? -8.515 -10.208 11.420 1.00 90.44 82 GLU A O 1
ATOM 626 N N . GLY A 1 83 ? -10.000 -8.775 12.293 1.00 89.06 83 GLY A N 1
ATOM 627 C CA . GLY A 1 83 ? -10.122 -7.947 11.089 1.00 89.06 83 GLY A CA 1
ATOM 628 C C . GLY A 1 83 ? -8.784 -7.375 10.602 1.00 89.06 83 GLY A C 1
ATOM 629 O O . GLY A 1 83 ? -8.508 -7.384 9.401 1.00 89.06 83 GLY A O 1
ATOM 630 N N . PHE A 1 84 ? -7.919 -6.928 11.516 1.00 89.69 84 PHE A N 1
ATOM 631 C CA . PHE A 1 84 ? -6.573 -6.471 11.168 1.00 89.69 84 PHE A CA 1
ATOM 632 C C . PHE A 1 84 ? -5.663 -7.609 10.705 1.00 89.69 84 PHE A C 1
ATOM 634 O O . PHE A 1 84 ? -4.930 -7.443 9.731 1.00 89.69 84 PHE A O 1
ATOM 641 N N . SER A 1 85 ? -5.724 -8.777 11.346 1.00 90.94 85 SER A N 1
ATOM 642 C CA . SER A 1 85 ? -4.977 -9.950 10.885 1.00 90.94 85 SER A CA 1
ATOM 643 C C . SER A 1 85 ? -5.379 -10.351 9.463 1.00 90.94 85 SER A C 1
ATOM 645 O O . SER A 1 85 ? -4.506 -10.588 8.628 1.00 90.94 85 SER A O 1
ATOM 647 N N . TRP A 1 86 ? -6.679 -10.344 9.151 1.00 92.12 86 TRP A N 1
ATOM 648 C CA . TRP A 1 86 ? -7.180 -10.635 7.807 1.00 92.12 86 TRP A CA 1
ATOM 649 C C . TRP A 1 86 ? -6.699 -9.629 6.762 1.00 92.12 86 TRP A C 1
ATOM 651 O O . TRP A 1 86 ? -6.302 -10.038 5.671 1.00 92.12 86 TRP A O 1
ATOM 661 N N . ILE A 1 87 ? -6.686 -8.328 7.075 1.00 88.12 87 ILE A N 1
ATOM 662 C CA . ILE A 1 87 ? -6.265 -7.324 6.089 1.00 88.12 87 ILE A CA 1
ATOM 663 C C . ILE A 1 87 ? -4.761 -7.385 5.809 1.00 88.12 87 ILE A C 1
ATOM 665 O O . ILE A 1 87 ? -4.355 -7.276 4.655 1.00 88.12 87 ILE A O 1
ATOM 669 N N . ILE A 1 88 ? -3.937 -7.655 6.827 1.00 88.88 88 ILE A N 1
ATOM 670 C CA . ILE A 1 88 ? -2.493 -7.876 6.654 1.00 88.88 88 ILE A CA 1
ATOM 671 C C . ILE A 1 88 ? -2.246 -9.119 5.790 1.00 88.88 88 ILE A C 1
ATOM 673 O O . ILE A 1 88 ? -1.437 -9.074 4.862 1.00 88.88 88 ILE A O 1
ATOM 677 N N . ALA A 1 89 ? -2.973 -10.212 6.048 1.00 88.94 89 ALA A N 1
ATOM 678 C CA . ALA A 1 89 ? -2.878 -11.428 5.244 1.00 88.94 89 ALA A CA 1
ATOM 679 C C . ALA A 1 89 ? -3.275 -11.180 3.779 1.00 88.94 89 ALA A C 1
ATOM 681 O O . ALA A 1 89 ? -2.579 -11.628 2.869 1.00 88.94 89 ALA A O 1
ATOM 682 N N . ALA A 1 90 ? -4.347 -10.419 3.540 1.00 86.56 90 ALA A N 1
ATOM 683 C CA . ALA A 1 90 ? -4.785 -10.052 2.197 1.00 86.56 90 ALA A CA 1
ATOM 684 C C . ALA A 1 90 ? -3.740 -9.201 1.451 1.00 86.56 90 ALA A C 1
ATOM 686 O O . ALA A 1 90 ? -3.479 -9.455 0.275 1.00 86.56 90 ALA A O 1
ATOM 687 N N . ILE A 1 91 ? -3.104 -8.237 2.129 1.00 84.44 91 ILE A N 1
ATOM 688 C CA . ILE A 1 91 ? -2.019 -7.421 1.555 1.00 84.44 91 ILE A CA 1
ATOM 689 C C . ILE A 1 91 ? -0.838 -8.311 1.149 1.00 84.44 91 ILE A C 1
ATOM 691 O O . ILE A 1 91 ? -0.355 -8.218 0.019 1.00 84.44 91 ILE A O 1
ATOM 695 N N . ALA A 1 92 ? -0.404 -9.213 2.035 1.00 86.25 92 ALA A N 1
ATOM 696 C CA . ALA A 1 92 ? 0.696 -10.134 1.754 1.00 86.25 92 ALA A CA 1
ATOM 697 C C . ALA A 1 92 ? 0.376 -11.083 0.586 1.00 86.25 92 ALA A C 1
ATOM 699 O O . ALA A 1 92 ? 1.208 -11.277 -0.301 1.00 86.25 92 ALA A O 1
ATOM 700 N N . ALA A 1 93 ? -0.842 -11.632 0.547 1.00 86.00 93 ALA A N 1
ATOM 701 C CA . ALA A 1 93 ? -1.298 -12.493 -0.540 1.00 86.00 93 ALA A CA 1
ATOM 702 C C . ALA A 1 93 ? -1.334 -11.749 -1.885 1.00 86.00 93 ALA A C 1
ATOM 704 O O . ALA A 1 93 ? -0.860 -12.273 -2.893 1.00 86.00 93 ALA A O 1
ATOM 705 N N . GLY A 1 94 ? -1.837 -10.511 -1.899 1.00 80.00 94 GLY A N 1
ATOM 706 C CA . GLY A 1 94 ? -1.839 -9.663 -3.091 1.00 80.00 94 GLY A CA 1
ATOM 707 C C . GLY A 1 94 ? -0.428 -9.359 -3.598 1.00 80.00 94 GLY A C 1
ATOM 708 O O . GLY A 1 94 ? -0.172 -9.470 -4.795 1.00 80.00 94 GLY A O 1
ATOM 709 N N . ALA A 1 95 ? 0.506 -9.045 -2.695 1.00 79.62 95 ALA A N 1
ATOM 710 C CA . ALA A 1 95 ? 1.907 -8.820 -3.047 1.00 79.62 95 ALA A CA 1
ATOM 711 C C . ALA A 1 95 ? 2.563 -10.076 -3.645 1.00 79.62 95 ALA A C 1
ATOM 713 O O . ALA A 1 95 ? 3.248 -9.984 -4.664 1.00 79.62 95 ALA A O 1
ATOM 714 N N . ALA A 1 96 ? 2.313 -11.251 -3.059 1.00 81.00 96 ALA A N 1
ATOM 715 C CA . ALA A 1 96 ? 2.813 -12.522 -3.576 1.00 81.00 96 ALA A CA 1
ATOM 716 C C . ALA A 1 96 ? 2.254 -12.834 -4.974 1.00 81.00 96 ALA A C 1
ATOM 718 O O . ALA A 1 96 ? 3.009 -13.199 -5.874 1.00 81.00 96 ALA A O 1
ATOM 719 N N . PHE A 1 97 ? 0.949 -12.633 -5.180 1.00 77.94 97 PHE A N 1
ATOM 720 C CA . PHE A 1 97 ? 0.315 -12.831 -6.483 1.00 77.94 97 PHE A CA 1
ATOM 721 C C . PHE A 1 97 ? 0.856 -11.856 -7.538 1.00 77.94 97 PHE A C 1
ATOM 723 O O . PHE A 1 97 ? 1.150 -12.261 -8.660 1.00 77.94 97 PHE A O 1
ATOM 730 N N . GLY A 1 98 ? 1.049 -10.586 -7.172 1.00 73.56 98 GLY A N 1
ATOM 731 C CA . GLY A 1 98 ? 1.650 -9.582 -8.050 1.00 73.56 98 GLY A CA 1
ATOM 732 C C . GLY A 1 98 ? 3.084 -9.933 -8.450 1.00 73.56 98 GLY A C 1
ATOM 733 O O . GLY A 1 98 ? 3.428 -9.842 -9.626 1.00 73.56 98 GLY A O 1
ATOM 734 N N . ALA A 1 99 ? 3.902 -10.395 -7.499 1.00 77.00 99 ALA A N 1
ATOM 735 C CA . ALA A 1 99 ? 5.264 -10.850 -7.773 1.00 77.00 99 ALA A CA 1
ATOM 736 C C . ALA A 1 99 ? 5.286 -12.073 -8.704 1.00 77.00 99 ALA A C 1
ATOM 738 O O . ALA A 1 99 ? 6.080 -12.110 -9.641 1.00 77.00 99 ALA A O 1
ATOM 739 N N . MET A 1 100 ? 4.386 -13.037 -8.490 1.00 81.69 100 MET A N 1
ATOM 740 C CA . MET A 1 100 ? 4.237 -14.206 -9.360 1.00 81.69 100 MET A CA 1
ATOM 741 C C . MET A 1 100 ? 3.840 -13.805 -10.785 1.00 81.69 100 MET A C 1
ATOM 743 O O . MET A 1 100 ? 4.496 -14.214 -11.738 1.00 81.69 100 MET A O 1
ATOM 747 N N . ALA A 1 101 ? 2.791 -12.994 -10.942 1.00 71.69 101 ALA A N 1
ATOM 748 C CA . ALA A 1 101 ? 2.319 -12.550 -12.252 1.00 71.69 101 ALA A CA 1
ATOM 749 C C . ALA A 1 101 ? 3.376 -11.714 -12.990 1.00 71.69 101 ALA A C 1
ATOM 751 O O . ALA A 1 101 ? 3.581 -11.904 -14.186 1.00 71.69 101 ALA A O 1
ATOM 752 N N . GLY A 1 102 ? 4.077 -10.830 -12.271 1.00 74.06 102 GLY A N 1
ATOM 753 C CA . GLY A 1 102 ? 5.191 -10.057 -12.816 1.00 74.06 102 GLY A CA 1
ATOM 754 C C . GLY A 1 102 ? 6.351 -10.944 -13.266 1.00 74.06 102 GLY A C 1
ATOM 755 O O . GLY A 1 102 ? 6.868 -10.742 -14.357 1.00 74.06 102 GLY A O 1
ATOM 756 N N . GLY A 1 103 ? 6.713 -11.959 -12.474 1.00 74.81 103 GLY A N 1
ATOM 757 C CA . GLY A 1 103 ? 7.733 -12.943 -12.846 1.00 74.81 103 GLY A CA 1
ATOM 758 C C . GLY A 1 103 ? 7.369 -13.706 -14.120 1.00 74.81 103 GLY A C 1
ATOM 759 O O . GLY A 1 103 ? 8.164 -13.740 -15.047 1.00 74.81 103 GLY A O 1
ATOM 760 N N . ILE A 1 104 ? 6.134 -14.217 -14.213 1.00 78.81 104 ILE A N 1
ATOM 761 C CA . ILE A 1 104 ? 5.638 -14.909 -15.417 1.00 78.81 104 ILE A CA 1
ATOM 762 C C . ILE A 1 104 ? 5.688 -13.997 -16.649 1.00 78.81 104 ILE A C 1
ATOM 764 O O . ILE A 1 104 ? 6.060 -14.448 -17.727 1.00 78.81 104 ILE A O 1
ATOM 768 N N . ALA A 1 105 ? 5.303 -12.726 -16.506 1.00 73.38 105 ALA A N 1
ATOM 769 C CA . ALA A 1 105 ? 5.329 -11.773 -17.611 1.00 73.38 105 ALA A CA 1
ATOM 770 C C . ALA A 1 105 ? 6.759 -11.475 -18.091 1.00 73.38 105 ALA A C 1
ATOM 772 O O . ALA A 1 105 ? 6.984 -11.405 -19.293 1.00 73.38 105 ALA A O 1
ATOM 773 N N . ILE A 1 106 ? 7.718 -11.343 -17.166 1.00 76.12 106 ILE A N 1
ATOM 774 C CA . ILE A 1 106 ? 9.137 -11.132 -17.492 1.00 76.12 106 ILE A CA 1
ATOM 775 C C . ILE A 1 106 ? 9.729 -12.379 -18.162 1.00 76.12 106 ILE A C 1
ATOM 777 O O . ILE A 1 106 ? 10.400 -12.257 -19.182 1.00 76.12 106 ILE A O 1
ATOM 781 N N . ASP A 1 107 ? 9.445 -13.570 -17.629 1.00 79.50 107 ASP A N 1
ATOM 782 C CA . ASP A 1 107 ? 9.941 -14.840 -18.172 1.00 79.50 107 ASP A CA 1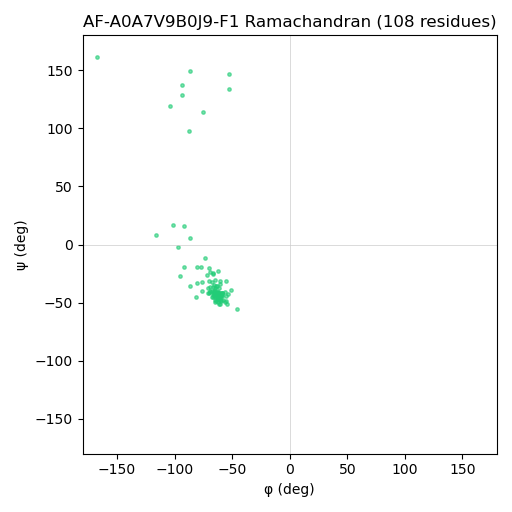
ATOM 783 C C . ASP A 1 107 ? 9.356 -15.159 -19.561 1.00 79.50 107 ASP A C 1
ATOM 785 O O . ASP A 1 107 ? 9.973 -15.885 -20.333 1.00 79.50 107 ASP A O 1
ATOM 789 N N . ALA A 1 108 ? 8.176 -14.627 -19.899 1.00 73.94 108 ALA A N 1
ATOM 790 C CA . ALA A 1 108 ? 7.549 -14.806 -21.210 1.00 73.94 108 ALA A CA 1
ATOM 791 C C . ALA A 1 108 ? 8.157 -13.926 -22.321 1.00 73.94 108 ALA A C 1
ATOM 793 O O . ALA A 1 108 ? 7.956 -14.225 -23.499 1.00 73.94 108 ALA A O 1
ATOM 794 N N . GLU A 1 109 ? 8.864 -12.848 -21.967 1.00 61.16 109 GLU A N 1
ATOM 795 C CA . GLU A 1 109 ? 9.568 -11.967 -22.913 1.00 61.16 109 GLU A CA 1
ATOM 796 C C . GLU A 1 109 ? 11.069 -12.305 -23.061 1.00 61.16 109 GLU A C 1
ATOM 798 O O . GLU A 1 109 ? 11.761 -11.660 -23.854 1.00 61.16 109 GLU A O 1
ATOM 803 N N . GLY A 1 110 ? 11.568 -13.294 -22.304 1.00 48.03 110 GLY A N 1
ATOM 804 C CA . GLY A 1 110 ? 12.961 -13.766 -22.296 1.00 48.03 110 GLY A CA 1
ATOM 805 C C . GLY A 1 110 ? 13.273 -14.904 -23.263 1.00 48.03 110 GLY A C 1
ATOM 806 O O . GLY A 1 110 ? 12.369 -15.707 -23.582 1.00 48.03 110 GLY A O 1
#

Nearest PDB structures (foldseek):
  8wjh-assembly1_A  TM=8.524E-01  e=9.857E-02  Homo sapiens
  8jtv-assembly1_A  TM=8.118E-01  e=7.385E-02  Homo sapiens
  9b1o-assembly1_A  TM=8.640E-01  e=1.658E-01  Homo sapiens
  8sc1-assembly1_A  TM=8.575E-01  e=2.953E-01  Homo sapiens
  8sc3-assembly1_A  TM=7.511E-01  e=3.129E-01  Homo sapiens

Secondary structure (DSSP, 8-state):
-HHHHHHHHHHHHHS----S-HHHHHHHHHHHHHHHHTGGGG--SHHHHHHHHHHHHHHHHHHHHHHHHHHHHHS-GGGHHHHHHHHHHHHHHHHHHHHHHHHHHHHH--

Foldseek 3Di:
DLQVLLVVLCCVLVVDDDPDDLVVQQVVLVVVLVVLVVVLVVDPDDVSVVVSSSSNSNSVNSNVVSQLVCLVVPPPPVCSVVSVVVVVVVVVVVVVVVVVVVVVVVVVVD

pLDDT: mean 70.38, std 11.46, range [48.03, 92.12]

Mean predicted aligned error: 10.31 Å

Sequence (110 aa):
MFAGGALIGALAYGSRTWRSPVVRRTIIPIVWLWLAMIPVAFSPGLWWSAIAILIAGFAISPGEIAAFTLVEQLVPSTARTEGFSWIIAAIAAGAAFGAMAGGIAIDAEG